Protein AF-A0AAD4BRC3-F1 (afdb_monomer_lite)

Sequence (50 aa):
AHRDVKPDNLVVDKSFNLKIIDFDIAMLVEDEDEEVDDQCETRDWMAPEV

Organism: NCBI:txid1328754

pLDDT: mean 88.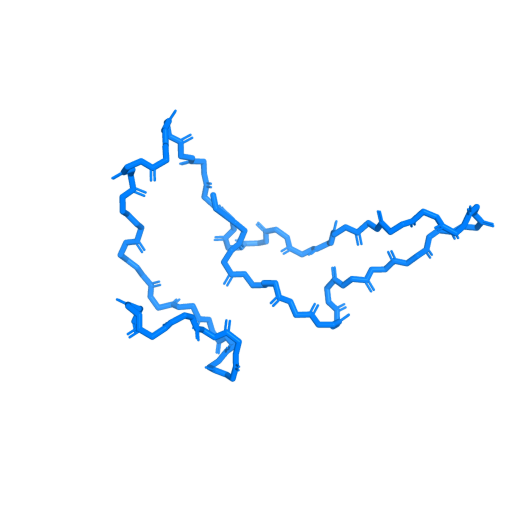01, std 10.21, range [59.88, 98.25]

InterPro domains:
  IPR000719 Protein kinase domain [PF00069] (2-50)
  IPR000719 Protein kinase domain [PS50011] (1-50)
  IPR011009 Protein kinase-like domain superfamily [SSF56112] (2-50)

Secondary structure (DSSP, 8-state):
------GGGEEE-TT--EEE---TT----SSSS----S--S-GGG--TT-

Radius of gyration: 12.62 Å; chains: 1; bounding box: 25×18×35 Å

Structure (mmCIF, N/CA/C/O backbone):
data_AF-A0AAD4BRC3-F1
#
_entry.id   AF-A0AAD4BRC3-F1
#
loop_
_atom_site.group_PDB
_atom_site.id
_atom_site.type_symbol
_atom_site.label_atom_id
_atom_site.label_alt_id
_atom_site.label_comp_id
_atom_site.label_asym_id
_atom_site.label_entity_id
_atom_site.label_seq_id
_atom_site.pdbx_PDB_ins_code
_atom_site.Cartn_x
_atom_site.Cartn_y
_atom_site.Cartn_z
_atom_site.occupancy
_atom_site.B_iso_or_equiv
_atom_site.auth_seq_id
_atom_site.auth_comp_id
_atom_site.auth_asym_id
_atom_site.auth_atom_id
_atom_site.pdbx_PDB_model_num
ATOM 1 N N . ALA A 1 1 ? 8.197 2.193 -7.259 1.00 88.44 1 ALA A N 1
ATOM 2 C CA . ALA A 1 1 ? 6.811 1.979 -7.730 1.00 88.44 1 ALA A CA 1
ATOM 3 C C . ALA A 1 1 ? 6.098 0.867 -6.942 1.00 88.44 1 ALA A C 1
ATOM 5 O O . ALA A 1 1 ? 6.709 -0.165 -6.701 1.00 88.44 1 ALA A O 1
ATOM 6 N N . HIS A 1 2 ? 4.824 1.050 -6.546 1.00 92.12 2 HIS A N 1
ATOM 7 C CA . HIS A 1 2 ? 4.029 0.020 -5.835 1.00 92.12 2 HIS A CA 1
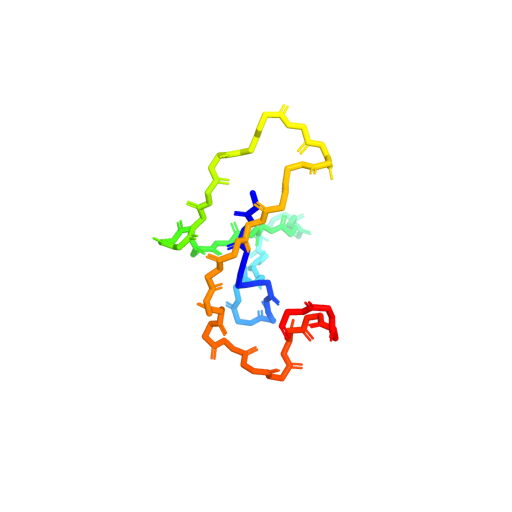ATOM 8 C C . HIS A 1 2 ? 3.422 -1.036 -6.768 1.00 92.12 2 HIS A C 1
ATOM 10 O O . HIS A 1 2 ? 3.338 -2.198 -6.392 1.00 92.12 2 HIS A O 1
ATOM 16 N N . ARG A 1 3 ? 2.994 -0.636 -7.974 1.00 90.69 3 ARG A N 1
ATOM 17 C CA . ARG A 1 3 ? 2.556 -1.530 -9.067 1.00 90.69 3 ARG A CA 1
ATOM 18 C C . ARG A 1 3 ? 1.277 -2.358 -8.843 1.00 90.69 3 ARG A C 1
ATOM 20 O O . ARG A 1 3 ? 0.842 -3.040 -9.758 1.00 90.69 3 ARG A O 1
ATOM 27 N N . ASP A 1 4 ? 0.631 -2.245 -7.684 1.00 91.81 4 ASP A N 1
ATOM 28 C CA . ASP A 1 4 ? -0.645 -2.919 -7.383 1.00 91.81 4 ASP A CA 1
ATOM 29 C C . ASP A 1 4 ? -1.548 -2.060 -6.486 1.00 91.81 4 ASP A C 1
ATOM 31 O O . ASP A 1 4 ? -2.023 -2.472 -5.426 1.00 91.81 4 ASP A O 1
ATOM 35 N N . VAL A 1 5 ? -1.736 -0.796 -6.873 1.00 93.19 5 VAL A N 1
ATOM 36 C CA . VAL A 1 5 ? -2.625 0.110 -6.138 1.00 93.19 5 VAL A CA 1
ATOM 37 C C . VAL A 1 5 ? -4.070 -0.186 -6.532 1.00 93.19 5 VAL A C 1
ATOM 39 O O . VAL A 1 5 ? -4.498 0.123 -7.640 1.00 93.19 5 VAL A O 1
ATOM 42 N N . LYS A 1 6 ? -4.831 -0.758 -5.597 1.00 93.94 6 LYS A N 1
ATOM 43 C CA . LYS A 1 6 ? -6.253 -1.100 -5.750 1.00 93.94 6 LYS A CA 1
ATOM 44 C C . LYS A 1 6 ? -6.983 -1.007 -4.405 1.00 93.94 6 LYS A C 1
ATOM 46 O O . LYS A 1 6 ? -6.314 -1.042 -3.371 1.00 93.94 6 LYS A O 1
ATOM 51 N N . PRO A 1 7 ? -8.327 -0.906 -4.378 1.00 95.69 7 PRO A N 1
ATOM 52 C CA . PRO A 1 7 ? -9.090 -0.767 -3.135 1.00 95.69 7 PRO A CA 1
ATOM 53 C C . PRO A 1 7 ? -8.787 -1.841 -2.084 1.00 95.69 7 PRO A C 1
ATOM 55 O O . PRO A 1 7 ? -8.719 -1.523 -0.902 1.00 95.69 7 PRO A O 1
ATOM 58 N N . ASP A 1 8 ? -8.550 -3.083 -2.503 1.00 96.06 8 ASP A N 1
ATOM 59 C CA . ASP A 1 8 ? -8.201 -4.207 -1.626 1.00 96.06 8 ASP A CA 1
ATOM 60 C C . ASP A 1 8 ? -6.889 -3.979 -0.849 1.00 96.06 8 ASP A C 1
ATOM 62 O O . ASP A 1 8 ? -6.749 -4.450 0.280 1.00 96.06 8 ASP A O 1
ATOM 66 N N . ASN A 1 9 ? -5.971 -3.186 -1.413 1.00 96.56 9 ASN A N 1
ATOM 67 C CA . ASN A 1 9 ? -4.666 -2.857 -0.8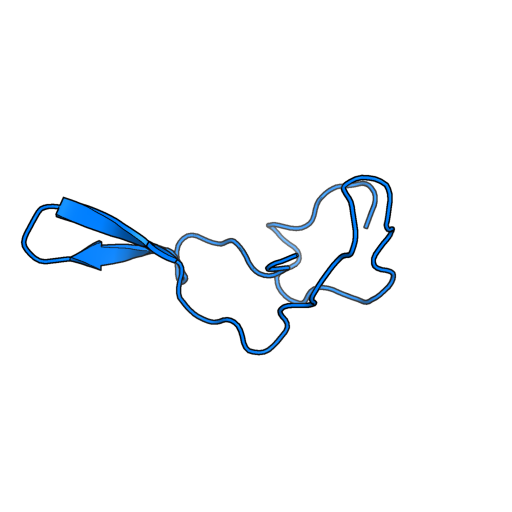31 1.00 96.56 9 ASN A CA 1
ATOM 68 C C . ASN A 1 9 ? -4.673 -1.518 -0.067 1.00 96.56 9 ASN A C 1
ATOM 70 O O . ASN A 1 9 ? -3.629 -1.022 0.364 1.00 96.56 9 ASN A O 1
ATOM 74 N N . LEU A 1 10 ? -5.856 -0.925 0.126 1.00 97.69 10 LEU A N 1
ATOM 75 C CA . LEU A 1 10 ? -6.073 0.297 0.892 1.00 97.69 10 LEU A CA 1
ATOM 76 C C . LEU A 1 10 ? -6.798 -0.031 2.202 1.00 97.69 10 LEU A C 1
ATOM 78 O O . LEU A 1 10 ? -8.003 -0.279 2.227 1.00 97.69 10 LEU A O 1
ATOM 82 N N . VAL A 1 11 ? -6.076 0.014 3.320 1.00 98.19 11 VAL A N 1
ATOM 83 C CA . VAL A 1 11 ? -6.633 -0.260 4.653 1.00 98.19 11 VAL A CA 1
ATOM 84 C C . VAL A 1 11 ? -6.667 0.993 5.512 1.00 98.19 11 VAL A C 1
ATOM 86 O O . VAL A 1 11 ? -5.898 1.931 5.323 1.00 98.19 11 VAL A O 1
ATOM 89 N N . VAL A 1 12 ? -7.562 1.010 6.494 1.00 98.25 12 VAL A N 1
ATOM 90 C CA . VAL A 1 12 ? -7.735 2.143 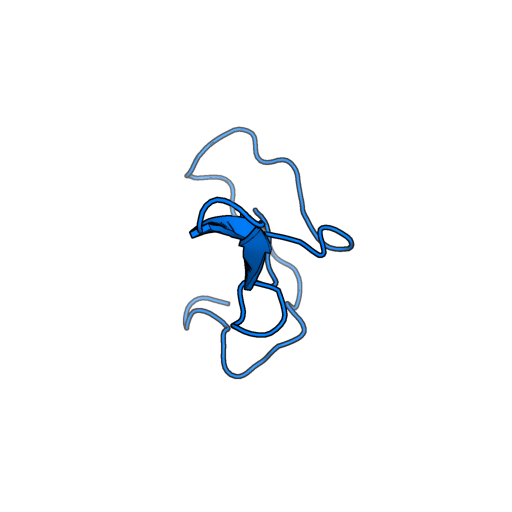7.404 1.00 98.25 12 VAL A CA 1
ATOM 91 C C . VAL A 1 12 ? -7.451 1.688 8.829 1.00 98.25 12 VAL A C 1
ATOM 93 O O . VAL A 1 12 ? -7.945 0.651 9.272 1.00 98.25 12 VAL A O 1
ATOM 96 N N . ASP A 1 13 ? -6.632 2.448 9.554 1.00 97.44 13 ASP A N 1
ATOM 97 C CA . ASP A 1 13 ? -6.364 2.161 10.963 1.00 97.44 13 ASP A CA 1
ATOM 98 C C . ASP A 1 13 ? -7.440 2.728 11.909 1.00 97.44 13 ASP A C 1
ATOM 100 O O . ASP A 1 13 ? -8.395 3.388 11.504 1.00 97.44 13 ASP A O 1
ATOM 104 N N . LYS A 1 14 ? -7.291 2.472 13.215 1.00 97.69 14 LYS A N 1
ATOM 105 C CA . LYS A 1 14 ? -8.262 2.892 14.246 1.00 97.69 14 LYS A CA 1
ATOM 106 C C . LYS A 1 14 ? -8.451 4.410 14.348 1.00 97.69 14 LYS A C 1
ATOM 108 O O . LYS A 1 14 ? -9.429 4.854 14.942 1.00 97.69 14 LYS A O 1
ATOM 113 N N . SER A 1 15 ? -7.514 5.188 13.819 1.00 98.25 15 SER A N 1
ATOM 114 C CA . SER A 1 15 ? -7.538 6.648 13.817 1.00 98.25 15 SER A CA 1
ATOM 115 C C . SER A 1 15 ? -8.002 7.212 12.473 1.00 98.25 15 SER A C 1
ATOM 117 O O . SER A 1 15 ? -7.864 8.410 12.250 1.00 98.25 15 SER A O 1
ATOM 119 N N . PHE A 1 16 ? -8.570 6.373 11.601 1.00 96.69 16 PHE A N 1
ATOM 120 C CA . PHE A 1 16 ? -8.988 6.734 10.249 1.00 96.69 16 PHE A CA 1
ATOM 121 C C . PHE A 1 16 ? -7.838 7.181 9.330 1.00 96.69 16 PHE A C 1
ATOM 123 O O . PHE A 1 16 ? -8.070 7.892 8.354 1.00 96.69 16 PHE A O 1
ATOM 130 N N . ASN A 1 17 ? -6.604 6.734 9.590 1.00 98.19 17 ASN A N 1
ATOM 131 C CA . ASN A 1 17 ? -5.505 6.958 8.652 1.00 98.19 17 ASN A CA 1
ATOM 132 C C . ASN A 1 17 ? -5.505 5.878 7.571 1.00 98.19 17 ASN A C 1
ATOM 134 O O . ASN A 1 17 ? -5.497 4.683 7.887 1.00 98.19 17 ASN A O 1
ATOM 138 N N . LEU A 1 18 ? -5.461 6.308 6.311 1.00 97.94 18 LEU A N 1
ATOM 139 C CA . LEU A 1 18 ? -5.275 5.428 5.164 1.00 97.94 18 LEU A CA 1
ATOM 140 C C . LEU A 1 18 ? -3.842 4.882 5.146 1.00 97.94 18 LEU A C 1
ATOM 142 O O . LEU A 1 18 ? -2.880 5.636 5.307 1.00 97.94 18 LEU A O 1
ATOM 146 N N . LYS A 1 19 ? -3.704 3.576 4.935 1.00 97.81 19 LYS A N 1
ATOM 147 C CA . LYS A 1 19 ? -2.433 2.871 4.780 1.00 97.81 19 LYS A CA 1
ATOM 148 C C . LYS A 1 19 ? -2.496 1.999 3.543 1.00 97.81 19 LYS A C 1
ATOM 150 O O . LYS A 1 19 ? -3.506 1.350 3.287 1.00 97.81 19 LYS A O 1
ATOM 155 N N . ILE A 1 20 ? -1.393 1.983 2.815 1.00 97.75 20 ILE A N 1
ATOM 156 C CA . ILE A 1 20 ? -1.203 1.089 1.683 1.00 97.75 20 ILE A CA 1
ATOM 157 C C . ILE A 1 20 ? -0.517 -0.176 2.205 1.00 97.75 20 ILE A C 1
ATOM 159 O O . ILE A 1 20 ? 0.375 -0.088 3.056 1.00 97.75 20 ILE A O 1
ATOM 163 N N . ILE A 1 21 ? -0.975 -1.333 1.748 1.00 96.69 21 ILE A N 1
ATOM 164 C CA . ILE A 1 21 ? -0.421 -2.652 2.069 1.00 96.69 21 ILE A CA 1
ATOM 165 C C . ILE A 1 21 ? -0.094 -3.409 0.776 1.00 96.69 21 ILE A C 1
ATOM 167 O O . ILE A 1 21 ? -0.449 -2.938 -0.295 1.00 96.69 21 ILE A O 1
ATOM 171 N N . ASP A 1 22 ? 0.522 -4.588 0.913 1.00 95.12 22 ASP A N 1
ATOM 172 C CA . ASP A 1 22 ? 0.855 -5.499 -0.195 1.00 95.12 22 ASP A CA 1
ATOM 173 C C . ASP A 1 22 ? 1.942 -4.954 -1.147 1.00 95.12 22 ASP A C 1
ATOM 175 O O . ASP A 1 22 ? 1.683 -4.442 -2.230 1.00 95.12 22 ASP A O 1
ATOM 179 N N . PHE A 1 23 ? 3.200 -5.044 -0.700 1.00 94.81 23 PHE A N 1
ATOM 180 C CA . PHE A 1 23 ? 4.381 -4.543 -1.419 1.00 94.81 23 PHE A CA 1
ATOM 181 C C . PHE A 1 23 ? 5.153 -5.655 -2.144 1.00 94.81 23 PHE A C 1
ATOM 183 O O . PHE A 1 23 ? 6.314 -5.456 -2.502 1.00 94.81 23 PHE A O 1
ATOM 190 N N . ASP A 1 24 ? 4.548 -6.824 -2.350 1.00 92.75 24 ASP A N 1
ATOM 191 C CA . ASP A 1 24 ? 5.261 -8.024 -2.807 1.00 92.75 24 ASP A CA 1
ATOM 192 C C . ASP A 1 24 ? 5.874 -7.863 -4.211 1.00 92.75 24 ASP A C 1
ATOM 194 O O . ASP A 1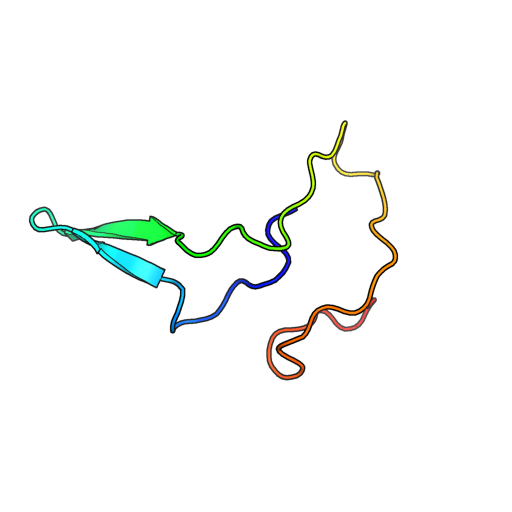 24 ? 6.901 -8.472 -4.512 1.00 92.75 24 ASP A O 1
ATOM 198 N N . ILE A 1 25 ? 5.299 -6.984 -5.042 1.00 89.12 25 ILE A N 1
ATOM 199 C CA . ILE A 1 25 ? 5.803 -6.645 -6.385 1.00 89.12 25 ILE A CA 1
ATOM 200 C C . ILE A 1 25 ? 6.384 -5.225 -6.490 1.00 89.12 25 ILE A C 1
ATOM 202 O O . ILE A 1 25 ? 6.658 -4.736 -7.592 1.00 89.12 25 ILE A O 1
ATOM 206 N N . ALA A 1 26 ? 6.552 -4.537 -5.358 1.00 91.69 26 ALA A N 1
ATOM 207 C CA . ALA A 1 26 ? 7.055 -3.173 -5.343 1.00 91.69 26 ALA A CA 1
ATOM 208 C C . ALA A 1 26 ? 8.536 -3.118 -5.753 1.00 91.69 26 ALA A C 1
ATOM 210 O O . ALA A 1 26 ? 9.345 -3.961 -5.369 1.00 91.69 26 ALA A O 1
ATOM 211 N N . MET A 1 27 ? 8.900 -2.078 -6.504 1.00 91.00 27 MET A N 1
ATOM 212 C CA . MET A 1 27 ? 10.266 -1.842 -6.977 1.00 91.00 27 MET A CA 1
ATOM 213 C C . MET A 1 27 ? 10.802 -0.518 -6.430 1.00 91.00 27 MET A C 1
ATOM 215 O O . MET A 1 27 ? 10.069 0.476 -6.380 1.00 91.00 27 MET A O 1
ATOM 219 N N . LEU A 1 28 ? 12.068 -0.498 -6.011 1.00 91.81 28 LEU A N 1
ATOM 220 C CA . LEU A 1 28 ? 12.773 0.749 -5.721 1.00 91.81 28 LEU A CA 1
ATOM 221 C C . LEU A 1 28 ? 13.091 1.435 -7.050 1.00 91.81 28 LEU A C 1
ATOM 223 O O . LEU A 1 28 ? 13.624 0.778 -7.931 1.00 91.81 28 LEU A O 1
ATOM 227 N N . VAL A 1 29 ? 12.753 2.717 -7.160 1.00 91.00 29 VAL A N 1
ATOM 228 C CA . VAL A 1 29 ? 13.088 3.551 -8.320 1.00 91.00 29 VAL A CA 1
ATOM 229 C C . VAL A 1 29 ? 13.985 4.701 -7.861 1.00 91.00 29 VAL A C 1
ATOM 231 O O . VAL A 1 29 ? 13.820 5.182 -6.732 1.00 91.00 29 VAL A O 1
ATOM 234 N N . GLU A 1 30 ? 14.955 5.087 -8.680 1.00 91.38 30 GLU A N 1
ATOM 235 C CA . GLU A 1 30 ? 15.919 6.160 -8.435 1.00 91.38 30 GLU A CA 1
ATOM 236 C C . GLU A 1 30 ? 15.263 7.537 -8.574 1.00 91.38 30 GLU A C 1
ATOM 238 O O . GLU A 1 30 ? 15.483 8.411 -7.727 1.00 91.38 30 GLU A O 1
ATOM 243 N N . ASP A 1 31 ? 14.417 7.712 -9.590 1.00 91.06 31 ASP A N 1
ATOM 244 C CA . ASP A 1 31 ? 13.697 8.952 -9.873 1.00 91.06 31 ASP A CA 1
ATOM 245 C C . ASP A 1 31 ? 12.340 8.706 -10.567 1.00 91.06 31 ASP A C 1
ATOM 247 O O . ASP A 1 31 ? 11.841 7.582 -10.628 1.00 91.06 31 ASP A O 1
ATOM 251 N N . GLU A 1 32 ? 11.680 9.793 -10.975 1.00 84.12 32 GLU A N 1
ATOM 252 C CA . GLU A 1 32 ? 10.359 9.766 -11.615 1.00 84.12 32 GLU A CA 1
ATOM 253 C C . GLU A 1 32 ? 10.394 9.407 -13.106 1.00 84.12 32 GLU A C 1
ATOM 255 O O . GLU A 1 32 ? 9.344 9.085 -13.660 1.00 84.12 32 GLU A O 1
ATOM 260 N N . ASP A 1 33 ? 11.575 9.433 -13.728 1.00 85.69 33 ASP A N 1
ATOM 261 C CA . ASP A 1 33 ? 11.785 9.116 -15.142 1.00 85.69 33 ASP A CA 1
ATOM 262 C C . ASP A 1 33 ? 12.203 7.641 -15.343 1.00 85.69 33 ASP A C 1
ATOM 264 O O . ASP A 1 33 ? 12.332 7.174 -16.479 1.00 85.69 33 ASP A O 1
ATOM 268 N N . GLU A 1 34 ? 12.425 6.886 -14.258 1.00 86.19 34 GLU A N 1
ATOM 269 C CA . GLU A 1 34 ? 12.741 5.459 -14.322 1.00 86.19 34 GLU A CA 1
ATOM 270 C C . GLU A 1 34 ? 11.503 4.622 -14.687 1.00 86.19 34 GLU A C 1
ATOM 272 O O . GLU A 1 34 ? 10.634 4.323 -13.861 1.00 86.19 34 GLU A O 1
ATOM 277 N N . GLU A 1 35 ? 11.461 4.203 -15.950 1.00 81.50 35 GLU A N 1
ATOM 278 C CA . GLU A 1 35 ? 10.459 3.286 -16.490 1.00 81.50 35 GLU A CA 1
ATOM 279 C C . GLU A 1 35 ? 10.615 1.873 -15.910 1.00 81.50 35 GLU A C 1
ATOM 281 O O . GLU A 1 35 ? 11.703 1.290 -15.911 1.00 81.50 35 GLU A O 1
ATOM 286 N N . VAL A 1 36 ? 9.501 1.283 -15.468 1.00 78.81 36 VAL A N 1
ATOM 287 C CA . VAL A 1 36 ? 9.465 -0.079 -14.916 1.00 78.81 36 VAL A CA 1
ATOM 288 C C . VAL A 1 36 ? 8.696 -0.993 -15.867 1.00 78.81 36 VAL A C 1
ATOM 290 O O . VAL A 1 36 ? 7.470 -1.072 -15.808 1.00 78.81 36 VAL A O 1
ATOM 293 N N . ASP A 1 37 ? 9.421 -1.692 -16.739 1.00 67.06 37 ASP A N 1
ATOM 294 C CA . ASP A 1 37 ? 8.854 -2.615 -17.730 1.00 67.06 37 ASP A CA 1
ATOM 295 C C . ASP A 1 37 ? 8.669 -4.014 -17.118 1.00 67.06 37 ASP A C 1
ATOM 297 O O . ASP A 1 37 ? 9.600 -4.814 -17.084 1.00 67.06 37 ASP A O 1
ATOM 301 N N . ASP A 1 38 ? 7.485 -4.285 -16.556 1.00 65.19 38 ASP A N 1
ATOM 302 C CA . ASP A 1 38 ? 7.041 -5.636 -16.187 1.00 65.19 38 ASP A CA 1
ATOM 303 C C . ASP A 1 38 ? 5.518 -5.666 -15.940 1.00 65.19 38 ASP A C 1
ATOM 305 O O . ASP A 1 38 ? 4.961 -4.795 -15.258 1.00 65.19 38 ASP A O 1
ATOM 309 N N . GLN A 1 39 ? 4.853 -6.731 -16.412 1.00 59.88 39 GLN A N 1
ATOM 310 C CA . GLN A 1 39 ? 3.407 -6.955 -16.253 1.00 59.88 39 GLN A CA 1
ATOM 311 C C . GLN A 1 39 ? 2.952 -6.759 -14.799 1.00 59.88 39 GLN A C 1
ATOM 313 O O . GLN A 1 39 ? 3.423 -7.442 -13.890 1.00 59.88 39 GLN A O 1
ATOM 318 N N . CYS A 1 40 ? 2.005 -5.845 -14.590 1.00 64.19 40 CYS A N 1
ATOM 319 C CA . CYS A 1 40 ? 1.348 -5.634 -13.302 1.00 64.19 40 CYS A CA 1
ATOM 320 C C . CYS A 1 40 ? 0.007 -6.385 -13.299 1.00 64.19 40 CYS A C 1
ATOM 322 O O . CYS A 1 40 ? -0.741 -6.360 -14.273 1.00 64.19 40 CYS A O 1
ATOM 324 N N . GLU A 1 41 ? -0.275 -7.144 -12.242 1.00 65.50 41 GLU A N 1
ATOM 325 C CA . GLU A 1 41 ? -1.247 -8.245 -12.319 1.00 65.50 41 GLU A CA 1
ATOM 326 C C . GLU A 1 41 ? -2.716 -7.792 -12.359 1.00 65.50 41 GLU A C 1
ATOM 328 O O . GLU A 1 41 ? -3.550 -8.451 -12.994 1.00 65.50 41 GLU A O 1
ATOM 333 N N . THR A 1 42 ? -3.063 -6.662 -11.726 1.00 74.12 42 THR A N 1
ATOM 334 C CA . THR A 1 42 ? -4.466 -6.232 -11.638 1.00 74.12 42 THR A CA 1
ATOM 335 C C . THR A 1 42 ? -4.867 -5.353 -12.823 1.00 74.12 42 THR A C 1
ATOM 337 O O . THR A 1 42 ? -4.928 -4.129 -12.728 1.00 74.12 42 THR A O 1
ATOM 340 N N . ARG A 1 43 ? -5.190 -6.015 -13.941 1.00 78.75 43 ARG A N 1
ATOM 341 C CA . ARG A 1 43 ? -5.512 -5.409 -15.248 1.00 78.75 43 ARG A CA 1
ATOM 342 C C . ARG A 1 43 ? -6.424 -4.181 -15.222 1.00 78.75 43 ARG A C 1
ATOM 344 O O . ARG A 1 43 ? -6.173 -3.239 -15.962 1.00 78.75 43 ARG A O 1
ATOM 351 N N . ASP A 1 44 ? -7.464 -4.189 -14.392 1.00 85.88 44 ASP A N 1
ATOM 352 C CA . ASP A 1 44 ? -8.454 -3.102 -14.338 1.00 85.88 44 ASP A CA 1
ATOM 353 C C . ASP A 1 44 ? -7.909 -1.802 -13.715 1.00 85.88 44 ASP A C 1
ATOM 355 O O . ASP A 1 44 ? -8.537 -0.752 -13.834 1.00 85.88 44 ASP A O 1
ATOM 359 N N . TRP A 1 45 ? -6.745 -1.866 -13.060 1.00 86.00 45 TRP A N 1
ATOM 360 C CA . TRP A 1 45 ? -6.089 -0.738 -12.388 1.00 86.00 45 TRP A CA 1
ATOM 361 C C . TRP A 1 45 ? -4.751 -0.366 -13.036 1.00 86.00 45 TRP A C 1
ATOM 363 O O . TRP A 1 45 ? -3.999 0.430 -12.476 1.00 86.00 45 TRP A O 1
ATOM 373 N N . MET A 1 46 ? -4.441 -0.940 -14.203 1.00 86.19 46 MET A N 1
ATOM 374 C CA . MET A 1 46 ? -3.228 -0.610 -14.948 1.00 86.19 46 MET A CA 1
ATOM 375 C C . MET A 1 46 ? -3.391 0.717 -15.683 1.00 86.19 46 MET A C 1
ATOM 377 O O . MET A 1 46 ? -4.450 1.018 -16.242 1.00 86.19 46 MET A O 1
ATOM 381 N N . ALA A 1 47 ? -2.319 1.500 -15.692 1.00 85.25 47 ALA A N 1
ATOM 382 C CA . ALA A 1 47 ? -2.244 2.698 -16.504 1.00 85.25 47 ALA A CA 1
ATOM 383 C C . ALA A 1 47 ? -2.129 2.315 -17.999 1.00 85.25 47 ALA A C 1
ATOM 385 O O . ALA A 1 47 ? -1.604 1.247 -18.309 1.00 85.25 47 ALA A O 1
ATOM 386 N N . PRO A 1 48 ? -2.655 3.127 -18.932 1.00 83.31 48 PRO A N 1
ATOM 387 C CA . PRO A 1 48 ? -2.712 2.788 -20.360 1.00 83.31 48 PRO A CA 1
ATOM 388 C C . PRO A 1 48 ? -1.348 2.687 -21.062 1.00 83.31 48 PRO A C 1
ATOM 390 O O . PRO A 1 48 ? -1.282 2.161 -22.171 1.00 83.31 48 PRO A O 1
ATOM 393 N N . GL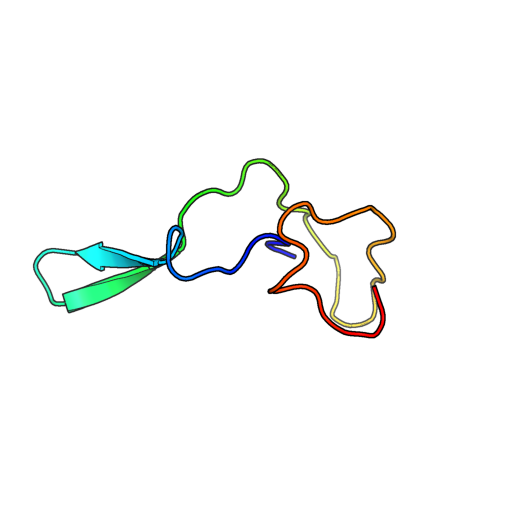U A 1 49 ? -0.297 3.243 -20.469 1.00 79.12 49 GLU A N 1
ATOM 394 C CA . GLU A 1 49 ? 1.090 3.163 -20.930 1.00 79.12 49 GLU A CA 1
ATOM 395 C C . GLU A 1 49 ? 1.781 1.829 -20.602 1.00 79.12 49 GLU A C 1
ATOM 397 O O . GLU A 1 49 ? 2.840 1.561 -21.167 1.00 79.12 49 GLU A O 1
ATOM 402 N N . VAL A 1 50 ? 1.177 1.012 -19.728 1.00 73.12 50 VAL A N 1
ATOM 403 C CA . VAL A 1 50 ? 1.651 -0.327 -19.329 1.00 73.12 50 VAL A CA 1
ATOM 404 C C . VAL A 1 50 ? 1.143 -1.408 -20.282 1.00 73.12 50 VAL A C 1
ATOM 406 O O . VAL A 1 50 ? -0.040 -1.348 -20.697 1.00 73.12 50 VAL A O 1
#

Foldseek 3Di:
DQLDDDPVQWDADPVRDTDGDDSVPPDDDPDPPDDDDDDRPPVVPDDPVD